Protein AF-A0AAN8WH13-F1 (afdb_monomer)

Foldseek 3Di:
DDDDDDDDDDDDDDDDDDDPDDPPPDDDDDDDDDDDDDPPPPPPPDPVNVVVVVVVVVVVVVVVVPPPPQDPVNVVVVVLVVVLVPDDVVVSVVVVVVVVVVVVVVVVVVVVVVVPVVDDPDDDDDDDDDDDDDDDDDDDDDD

Radius of gyration: 37.09 Å; Cα contacts (8 Å, |Δi|>4): 7; chains: 1; bounding box: 72×109×75 Å

Organism: Halocaridina rubra (NCBI:txid373956)

pLDDT: mean 71.45, std 20.23, range [40.62, 98.69]

Structure (mmCIF, N/CA/C/O backbone):
data_AF-A0AAN8WH13-F1
#
_entry.id   AF-A0AAN8WH13-F1
#
loop_
_atom_site.group_PDB
_atom_site.id
_atom_site.type_symbol
_atom_site.label_atom_id
_atom_site.label_alt_id
_atom_site.label_comp_id
_atom_site.label_asym_id
_atom_site.label_entity_id
_atom_site.label_seq_id
_atom_site.pdbx_PDB_ins_code
_atom_site.Cartn_x
_atom_site.Cartn_y
_atom_site.Cartn_z
_atom_site.occupancy
_atom_site.B_iso_or_equiv
_atom_site.auth_seq_id
_atom_site.auth_comp_id
_atom_site.auth_asym_id
_atom_site.auth_atom_id
_atom_site.pdbx_PDB_model_num
ATOM 1 N N . ASP A 1 1 ? -10.041 -27.563 -49.000 1.00 55.91 1 ASP A N 1
ATOM 2 C CA . ASP A 1 1 ? -9.534 -27.464 -50.373 1.00 55.91 1 ASP A CA 1
ATOM 3 C C . ASP A 1 1 ? -9.816 -26.046 -50.846 1.00 55.91 1 ASP A C 1
ATOM 5 O O . ASP A 1 1 ? -10.938 -25.604 -50.620 1.00 55.91 1 ASP A O 1
ATOM 9 N N . ALA A 1 2 ? -8.781 -25.369 -51.363 1.00 56.00 2 ALA A N 1
ATOM 10 C CA . ALA A 1 2 ? -8.604 -23.916 -51.600 1.00 56.00 2 ALA A CA 1
ATOM 11 C C . ALA A 1 2 ? -8.596 -23.042 -50.315 1.00 56.00 2 ALA A C 1
ATO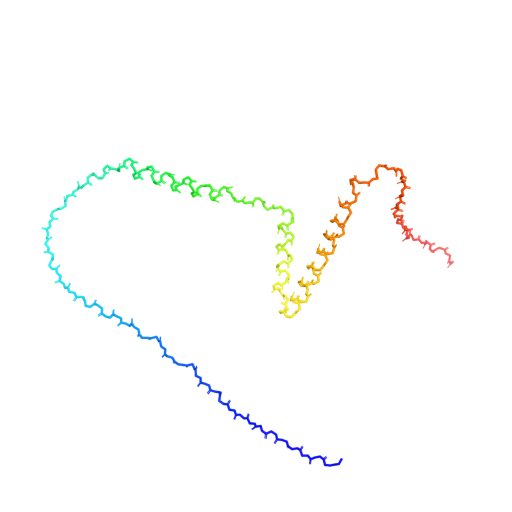M 13 O O . ALA A 1 2 ? -9.603 -22.983 -49.620 1.00 56.00 2 ALA A O 1
ATOM 14 N N . SER A 1 3 ? -7.520 -22.41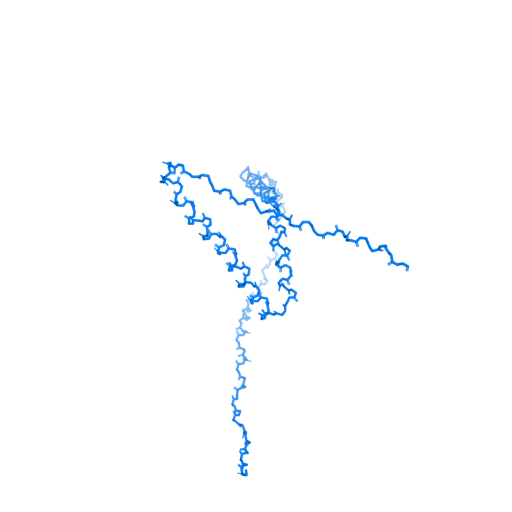4 -49.812 1.00 58.09 3 SER A N 1
ATOM 15 C CA . SER A 1 3 ? -6.267 -21.821 -50.342 1.00 58.09 3 SER A CA 1
ATOM 16 C C . SER A 1 3 ? -6.430 -20.513 -51.123 1.00 58.09 3 SER A C 1
ATOM 18 O O . SER A 1 3 ? -6.501 -20.591 -52.338 1.00 58.09 3 SER A O 1
ATOM 20 N N . GLU A 1 4 ? -6.381 -19.364 -50.426 1.00 68.94 4 GLU A N 1
ATOM 21 C CA . GLU A 1 4 ? -5.823 -18.053 -50.859 1.00 68.94 4 GLU A CA 1
ATOM 22 C C . GLU A 1 4 ? -5.374 -17.320 -49.560 1.00 68.94 4 GLU A C 1
ATOM 24 O O . GLU A 1 4 ? -6.171 -17.207 -48.630 1.00 68.94 4 GLU A O 1
ATOM 29 N N . ASP A 1 5 ? -4.089 -17.132 -49.232 1.00 55.94 5 ASP A N 1
ATOM 30 C CA . ASP A 1 5 ? -3.003 -16.286 -49.794 1.00 55.94 5 ASP A CA 1
ATOM 31 C C . ASP A 1 5 ? -3.112 -14.791 -49.378 1.00 55.94 5 ASP A C 1
ATOM 33 O O . ASP A 1 5 ? -4.040 -14.101 -49.775 1.00 55.94 5 ASP A O 1
ATOM 37 N N . ILE A 1 6 ? -2.463 -14.388 -48.268 1.00 52.66 6 ILE A N 1
ATOM 38 C CA . ILE A 1 6 ? -1.193 -13.616 -48.117 1.00 52.66 6 ILE A CA 1
ATOM 39 C C . ILE A 1 6 ? -1.302 -12.085 -48.377 1.00 52.66 6 ILE A C 1
ATOM 41 O O . ILE A 1 6 ? -1.292 -11.641 -49.513 1.00 52.66 6 ILE A O 1
ATOM 45 N N . THR A 1 7 ? -1.381 -11.339 -47.250 1.00 56.69 7 THR A N 1
ATOM 46 C CA . THR A 1 7 ? -0.672 -10.100 -46.780 1.00 56.69 7 THR A CA 1
ATOM 47 C C . THR A 1 7 ? -0.362 -8.909 -47.734 1.00 56.69 7 THR A C 1
ATOM 49 O O . THR A 1 7 ? -0.586 -8.976 -48.931 1.00 56.69 7 THR A O 1
ATOM 52 N N . PRO A 1 8 ? 0.271 -7.806 -47.264 1.00 52.72 8 PRO A N 1
ATOM 53 C CA . PRO A 1 8 ? -0.091 -6.845 -46.207 1.00 52.72 8 PRO A CA 1
ATOM 54 C C . PRO A 1 8 ? -0.099 -5.385 -46.744 1.00 52.72 8 PRO A C 1
ATOM 56 O O . PRO A 1 8 ? 0.671 -5.052 -47.639 1.00 52.72 8 PRO A O 1
ATOM 59 N N . SER A 1 9 ? -0.881 -4.462 -46.169 1.00 46.78 9 SER A N 1
ATOM 60 C CA . SER A 1 9 ? -0.690 -3.022 -46.443 1.00 46.78 9 SER A CA 1
ATOM 61 C C . SER A 1 9 ? 0.036 -2.341 -45.285 1.00 46.78 9 SER A C 1
ATOM 63 O O . SER A 1 9 ? -0.558 -2.027 -44.252 1.00 46.78 9 SER A O 1
ATOM 65 N N . GLU A 1 10 ? 1.333 -2.144 -45.487 1.00 52.59 10 GLU A N 1
ATOM 66 C CA . GLU A 1 10 ? 2.159 -1.150 -44.811 1.00 52.59 10 GLU A CA 1
ATOM 67 C C . GLU A 1 10 ? 1.704 0.256 -45.225 1.00 52.59 10 GLU A C 1
ATOM 69 O O . GLU A 1 10 ? 1.567 0.523 -46.416 1.00 52.59 10 GLU A O 1
ATOM 74 N N . THR A 1 11 ? 1.525 1.156 -44.259 1.00 61.31 11 THR A N 1
ATOM 75 C CA . THR A 1 11 ? 1.688 2.601 -44.470 1.00 61.31 11 THR A CA 1
ATOM 76 C C . THR A 1 11 ? 2.260 3.216 -43.193 1.00 61.31 11 THR A C 1
ATOM 78 O O . THR A 1 11 ? 1.581 3.258 -42.166 1.00 61.31 11 THR A O 1
ATOM 81 N N . ASP A 1 12 ? 3.525 3.628 -43.311 1.00 51.72 12 ASP A N 1
ATOM 82 C CA . ASP A 1 12 ? 4.107 4.890 -42.829 1.00 51.72 12 ASP A CA 1
ATOM 83 C C . ASP A 1 12 ? 4.103 5.110 -41.304 1.00 51.72 12 ASP A C 1
ATOM 85 O O . ASP A 1 12 ? 3.104 5.480 -40.699 1.00 51.72 12 ASP A O 1
ATOM 89 N N . ALA A 1 13 ? 5.161 4.805 -40.546 1.00 52.75 13 ALA A N 1
ATOM 90 C CA . ALA A 1 13 ? 6.542 5.293 -40.622 1.00 52.75 13 ALA A CA 1
ATOM 91 C C . ALA A 1 13 ? 6.667 6.833 -40.645 1.00 52.75 13 ALA A C 1
ATOM 93 O O . ALA A 1 13 ? 6.486 7.472 -41.672 1.00 52.75 13 ALA A O 1
ATOM 94 N N . ASN A 1 14 ? 7.133 7.351 -39.502 1.00 51.09 14 ASN A N 1
ATOM 95 C CA . ASN A 1 14 ? 7.947 8.559 -39.335 1.00 51.09 14 ASN A CA 1
ATOM 96 C C . ASN A 1 14 ? 7.260 9.924 -39.485 1.00 51.09 14 ASN A C 1
ATOM 98 O O . ASN A 1 14 ? 7.220 10.492 -40.568 1.00 51.09 14 ASN A O 1
ATOM 102 N N . ASP A 1 15 ? 6.908 10.524 -38.345 1.00 45.59 15 ASP A N 1
ATOM 103 C CA . ASP A 1 15 ? 7.071 11.972 -38.172 1.00 45.59 15 ASP A CA 1
ATOM 104 C C . ASP A 1 15 ? 7.455 12.285 -36.714 1.00 45.59 15 ASP A C 1
ATOM 106 O O . ASP A 1 15 ? 6.652 12.667 -35.863 1.00 45.59 15 ASP A O 1
ATOM 110 N N . LEU A 1 16 ? 8.713 11.982 -36.399 1.00 56.84 16 LEU A N 1
ATOM 111 C CA . LEU A 1 16 ? 9.441 12.565 -35.282 1.00 56.84 16 LEU A CA 1
ATOM 112 C C . LEU A 1 16 ? 10.564 13.369 -35.919 1.00 56.84 16 LEU A C 1
ATOM 114 O O . LEU A 1 16 ? 11.604 12.788 -36.203 1.00 56.84 16 LEU A O 1
ATOM 118 N N . ASP A 1 17 ? 10.375 14.668 -36.135 1.00 46.50 17 ASP A N 1
ATOM 119 C CA . ASP A 1 17 ? 11.516 15.564 -36.271 1.00 46.50 17 ASP A CA 1
ATOM 120 C C . ASP A 1 17 ? 11.197 17.022 -35.911 1.00 46.50 17 ASP A C 1
ATOM 122 O O . ASP A 1 17 ? 10.296 17.668 -36.433 1.00 46.50 17 ASP A O 1
ATOM 126 N N . ALA A 1 18 ? 12.048 17.520 -35.015 1.00 55.00 18 ALA A N 1
ATOM 127 C CA . ALA A 1 18 ? 12.610 18.863 -35.026 1.00 55.00 18 ALA A CA 1
ATOM 128 C C . ALA A 1 18 ? 11.676 20.076 -34.838 1.00 55.00 18 ALA A C 1
ATOM 130 O O . ALA A 1 18 ? 11.369 20.802 -35.776 1.00 55.00 18 ALA A O 1
ATOM 131 N N . GLU A 1 19 ? 11.471 20.470 -33.575 1.00 45.78 19 GLU A N 1
ATOM 132 C CA . GLU A 1 19 ? 11.380 21.904 -33.250 1.00 45.78 19 GLU A CA 1
ATOM 133 C C . GLU A 1 19 ? 12.088 22.253 -31.924 1.00 45.78 19 GLU A C 1
ATOM 135 O O . GLU A 1 19 ? 11.523 22.777 -30.968 1.00 45.78 19 GLU A O 1
ATOM 140 N N . PHE A 1 20 ? 13.392 21.956 -31.862 1.00 51.47 20 PHE A N 1
ATOM 141 C CA . PHE A 1 20 ? 14.313 22.514 -30.866 1.00 51.47 20 PHE A CA 1
ATOM 142 C C . PHE A 1 20 ? 15.276 23.487 -31.550 1.00 51.47 20 PHE A C 1
ATOM 144 O O . PHE A 1 20 ? 16.427 23.161 -31.821 1.00 51.47 20 PHE A O 1
ATOM 151 N N . HIS A 1 21 ? 14.815 24.709 -31.817 1.00 54.59 21 HIS A N 1
ATOM 152 C CA . HIS A 1 21 ? 15.697 25.828 -32.141 1.00 54.59 21 HIS A CA 1
ATOM 153 C C . HIS A 1 21 ? 15.138 27.143 -31.593 1.00 54.59 21 HIS A C 1
ATOM 155 O O . HIS A 1 21 ? 14.399 27.867 -32.250 1.00 54.59 21 HIS A O 1
ATOM 161 N N . SER A 1 22 ? 15.591 27.525 -30.399 1.00 44.16 22 SER A N 1
ATOM 162 C CA . SER A 1 22 ? 15.725 28.948 -30.083 1.00 44.16 22 SER A CA 1
ATOM 163 C C . SER A 1 22 ? 16.971 29.197 -29.241 1.00 44.16 22 SER A C 1
ATOM 165 O O . SER A 1 22 ? 16.931 29.534 -28.060 1.00 44.16 22 SER A O 1
ATOM 167 N N . LEU A 1 23 ? 18.121 29.033 -29.898 1.00 46.12 23 LEU A N 1
ATOM 168 C CA . LEU A 1 23 ? 19.378 29.641 -29.483 1.00 46.12 23 LEU A CA 1
ATOM 169 C C . LEU A 1 23 ? 19.242 31.162 -29.644 1.00 46.12 23 LEU A C 1
ATOM 171 O O . LEU A 1 23 ? 19.617 31.735 -30.667 1.00 46.12 23 LEU A O 1
ATOM 175 N N . ARG A 1 24 ? 18.700 31.839 -28.626 1.00 49.50 24 ARG A N 1
ATOM 176 C CA . ARG A 1 24 ? 18.852 33.292 -28.496 1.00 49.50 24 ARG A CA 1
ATOM 177 C C . ARG A 1 24 ? 20.285 33.600 -28.085 1.00 49.50 24 ARG A C 1
ATOM 179 O O . ARG A 1 24 ? 20.638 33.674 -26.913 1.00 49.50 24 ARG A O 1
ATOM 186 N N . THR A 1 25 ? 21.103 33.822 -29.103 1.00 54.41 25 THR A N 1
ATOM 187 C CA . THR A 1 25 ? 22.395 34.494 -29.024 1.00 54.41 25 THR A CA 1
ATOM 188 C C . THR A 1 25 ? 22.183 35.960 -28.630 1.00 54.41 25 THR A C 1
ATOM 190 O O . THR A 1 25 ? 21.969 36.823 -29.486 1.00 54.41 25 THR A O 1
ATOM 193 N N . SER A 1 26 ? 22.240 36.280 -27.337 1.00 47.31 26 SER A N 1
ATOM 194 C CA . SER A 1 26 ? 22.344 37.669 -26.876 1.00 47.31 26 SER A CA 1
ATOM 195 C C . SER A 1 26 ? 23.802 38.024 -26.588 1.00 47.31 26 SER A C 1
ATOM 197 O O . SER A 1 26 ? 24.352 37.733 -25.531 1.00 47.31 26 SER A O 1
ATOM 199 N N . LYS A 1 27 ? 24.395 38.636 -27.615 1.00 59.72 27 LYS A N 1
ATOM 200 C CA . LYS A 1 27 ? 25.555 39.535 -27.664 1.00 59.72 27 LYS A CA 1
ATOM 201 C C . LYS A 1 27 ? 26.214 39.875 -26.317 1.00 59.72 27 LYS A C 1
ATOM 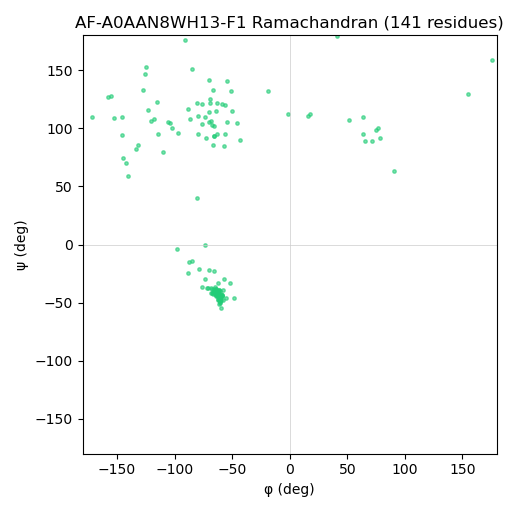203 O O . LYS A 1 27 ? 25.701 40.667 -25.531 1.00 59.72 27 LYS A O 1
ATOM 208 N N . LEU A 1 28 ? 27.437 39.374 -26.163 1.00 47.88 28 LEU A N 1
ATOM 209 C CA . LEU A 1 28 ? 28.464 39.923 -25.285 1.00 47.88 28 LEU A CA 1
ATOM 210 C C . LEU A 1 28 ? 28.845 41.331 -25.765 1.00 47.88 28 LEU A C 1
ATOM 212 O O . LEU A 1 28 ? 29.309 41.508 -26.890 1.00 47.88 28 LEU A O 1
ATOM 216 N N . SER A 1 29 ? 28.688 42.327 -24.895 1.00 67.06 29 SER A N 1
ATOM 217 C CA . SER A 1 29 ? 29.350 43.627 -25.024 1.00 67.06 29 SER A CA 1
ATOM 218 C C . SER A 1 29 ? 30.324 43.808 -23.852 1.00 67.06 29 SER A C 1
ATOM 220 O O . SER A 1 29 ? 29.868 43.773 -22.706 1.00 67.06 29 SER A O 1
ATOM 222 N N . PRO A 1 30 ? 31.629 44.037 -24.087 1.00 49.53 30 PRO A N 1
ATOM 223 C CA . PRO A 1 30 ? 32.580 44.344 -23.028 1.00 49.53 30 PRO A CA 1
ATOM 224 C C . PRO A 1 30 ? 32.459 45.821 -22.635 1.00 49.53 30 PRO A C 1
ATOM 226 O O . PRO A 1 30 ? 32.835 46.713 -23.398 1.00 49.53 30 PRO A O 1
ATOM 229 N N . LYS A 1 31 ? 31.950 46.103 -21.430 1.00 54.00 31 LYS A N 1
ATOM 230 C CA . LYS A 1 31 ? 32.036 47.437 -20.818 1.00 54.00 31 LYS A CA 1
ATOM 231 C C . LYS A 1 31 ? 33.073 47.434 -19.698 1.00 54.00 31 LYS A C 1
ATOM 233 O O . LYS A 1 31 ? 32.857 46.889 -18.626 1.00 54.00 31 LYS A O 1
ATOM 238 N N . LYS A 1 32 ? 34.204 48.051 -20.046 1.00 57.66 32 LYS A N 1
ATOM 239 C CA . LYS A 1 32 ? 35.176 48.791 -19.232 1.00 57.66 32 LYS A CA 1
ATOM 240 C C . LYS A 1 32 ? 35.092 48.584 -17.714 1.00 57.66 32 LYS A C 1
ATOM 242 O O . LYS A 1 32 ? 34.226 49.125 -17.037 1.00 57.66 32 LYS A O 1
ATOM 247 N N 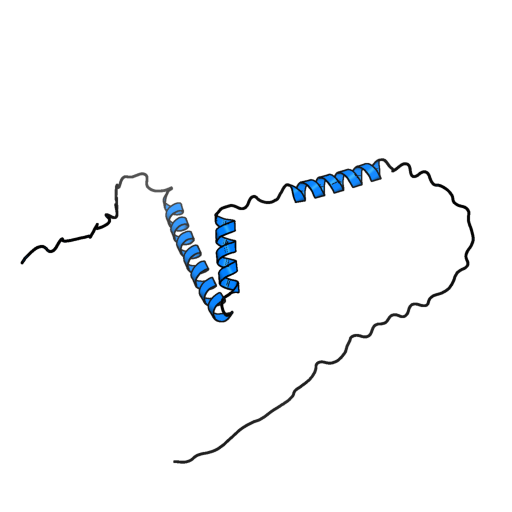. VAL A 1 33 ? 36.127 47.914 -17.215 1.00 53.25 33 VAL A N 1
ATOM 248 C CA . VAL A 1 33 ? 36.697 48.066 -15.875 1.00 53.25 33 VAL A CA 1
ATOM 249 C C . VAL A 1 33 ? 36.863 49.548 -15.517 1.00 53.25 33 VAL A C 1
ATOM 251 O O . VAL A 1 33 ? 37.783 50.215 -15.984 1.00 53.25 33 VAL A O 1
ATOM 254 N N . SER A 1 34 ? 35.980 50.066 -14.668 1.00 57.56 34 SER A N 1
ATOM 255 C CA . SER A 1 34 ? 36.287 51.211 -13.815 1.00 57.56 34 SER A CA 1
ATOM 256 C C . SER A 1 34 ? 36.509 50.678 -12.410 1.00 57.56 34 SER A C 1
ATOM 258 O O . SER A 1 34 ? 35.566 50.288 -11.720 1.00 57.56 34 SER A O 1
ATOM 260 N N . ALA A 1 35 ? 37.781 50.632 -12.026 1.00 54.81 35 ALA A N 1
ATOM 261 C CA . ALA A 1 35 ? 38.211 50.460 -10.656 1.00 54.81 35 ALA A CA 1
ATOM 262 C C . ALA A 1 35 ? 37.549 51.540 -9.790 1.00 54.81 35 ALA A C 1
ATOM 264 O O . ALA A 1 35 ? 37.928 52.708 -9.836 1.00 54.81 35 ALA A O 1
ATOM 265 N N . LEU A 1 36 ? 36.546 51.143 -9.013 1.00 52.31 36 LEU A N 1
ATOM 266 C CA . LEU A 1 36 ? 36.059 51.915 -7.884 1.00 52.31 36 LEU A CA 1
ATOM 267 C C . LEU A 1 36 ? 36.280 51.070 -6.639 1.00 52.31 36 LEU A C 1
ATOM 269 O O . LEU A 1 36 ? 35.678 50.019 -6.437 1.00 52.31 36 LEU A O 1
ATOM 273 N N . ALA A 1 37 ? 37.266 51.559 -5.899 1.00 57.56 37 ALA A N 1
ATOM 274 C CA . ALA A 1 37 ? 37.716 51.197 -4.577 1.00 57.56 37 ALA A CA 1
ATOM 275 C C . ALA A 1 37 ? 36.714 50.406 -3.727 1.00 57.56 37 ALA A C 1
ATOM 277 O O . ALA A 1 37 ? 35.560 50.784 -3.530 1.00 57.56 37 ALA A O 1
ATOM 278 N N . SER A 1 38 ? 37.259 49.342 -3.147 1.00 59.03 38 SER A N 1
ATOM 279 C CA . SER A 1 38 ? 36.733 48.510 -2.078 1.00 59.03 38 SER A CA 1
ATOM 280 C C . SER A 1 38 ? 36.097 49.323 -0.949 1.00 59.03 38 SER A C 1
ATOM 282 O O . SER A 1 38 ? 36.736 49.651 0.051 1.00 59.03 38 SER A O 1
ATOM 284 N N . GLN A 1 39 ? 34.802 49.593 -1.061 1.00 58.38 39 GLN A N 1
ATOM 285 C CA . GLN A 1 39 ? 34.002 49.993 0.083 1.00 58.38 39 GLN A CA 1
ATOM 286 C C . GLN A 1 39 ? 33.657 48.712 0.850 1.00 58.38 39 GLN A C 1
ATOM 288 O O . GLN A 1 39 ? 32.709 47.999 0.516 1.00 58.38 39 GLN A O 1
ATOM 293 N N . LYS A 1 40 ? 34.469 48.398 1.871 1.00 59.66 40 LYS A N 1
ATOM 294 C CA . LYS A 1 40 ? 34.108 47.473 2.955 1.00 59.66 40 LYS A CA 1
ATOM 295 C C . LYS A 1 40 ? 32.828 48.007 3.604 1.00 59.66 40 LYS A C 1
ATOM 297 O O . LYS A 1 40 ? 32.873 48.735 4.594 1.00 59.66 40 LYS A O 1
ATOM 302 N N . ARG A 1 41 ? 31.675 47.664 3.035 1.00 56.09 41 ARG A N 1
ATOM 303 C CA . ARG A 1 41 ? 30.399 47.769 3.730 1.00 56.09 41 ARG A CA 1
ATOM 304 C C . ARG A 1 41 ? 30.468 46.731 4.838 1.00 56.09 41 ARG A C 1
ATOM 306 O O . ARG A 1 41 ? 30.380 45.536 4.574 1.00 56.09 41 ARG A O 1
ATOM 313 N N . LYS A 1 42 ? 30.709 47.191 6.069 1.00 57.25 42 LYS A N 1
ATOM 314 C CA . LYS A 1 42 ? 30.315 46.446 7.263 1.00 57.25 42 LYS A CA 1
ATOM 315 C C . LYS A 1 42 ? 28.812 46.215 7.108 1.00 57.25 42 LYS A C 1
ATOM 317 O O . LYS A 1 42 ? 28.026 47.119 7.367 1.00 57.25 42 LYS A O 1
ATOM 322 N N . LEU A 1 43 ? 28.437 45.057 6.569 1.00 57.03 43 LEU A N 1
ATOM 323 C CA . LEU A 1 43 ? 27.076 44.559 6.651 1.00 57.03 43 LEU A CA 1
ATOM 324 C C . LEU A 1 43 ? 26.851 44.281 8.133 1.00 57.03 43 LEU A C 1
ATOM 326 O O . LEU A 1 43 ? 27.231 43.226 8.628 1.00 57.03 43 LEU A O 1
ATOM 330 N N . ASN A 1 44 ? 26.306 45.262 8.851 1.00 64.06 44 ASN A N 1
ATOM 331 C CA . ASN A 1 44 ? 25.469 44.910 9.982 1.00 64.06 44 ASN A CA 1
ATOM 332 C C . ASN A 1 44 ? 24.279 44.189 9.353 1.00 64.06 44 ASN A C 1
ATOM 334 O O . ASN A 1 44 ? 23.608 44.803 8.517 1.00 64.06 44 ASN A O 1
ATOM 338 N N . PRO A 1 45 ? 24.086 42.891 9.623 1.00 63.06 45 PRO A N 1
ATOM 339 C CA . PRO A 1 45 ? 22.889 42.222 9.164 1.00 63.06 45 PRO A CA 1
ATOM 340 C C . PRO A 1 45 ? 21.702 43.008 9.720 1.00 63.06 45 PRO A C 1
ATOM 342 O O . PRO A 1 45 ? 21.609 43.228 10.925 1.00 63.06 45 PRO A O 1
ATOM 345 N N . ASP A 1 46 ? 20.873 43.515 8.809 1.00 78.44 46 ASP A N 1
ATOM 346 C CA . ASP A 1 46 ? 19.587 44.111 9.147 1.00 78.44 46 ASP A CA 1
ATOM 347 C C . ASP A 1 46 ? 18.846 43.101 10.032 1.00 78.44 46 ASP A C 1
ATOM 349 O O . ASP A 1 46 ? 18.835 41.905 9.729 1.00 78.44 46 ASP A O 1
ATOM 353 N N . GLU A 1 47 ? 18.289 43.556 11.150 1.00 76.44 47 GLU A N 1
ATOM 354 C CA . GLU A 1 47 ? 17.556 42.716 12.103 1.00 76.44 47 GLU A CA 1
ATOM 355 C C . GLU A 1 47 ? 16.470 41.900 11.381 1.00 76.44 47 GLU A C 1
ATOM 357 O O . GLU A 1 47 ? 16.268 40.718 11.661 1.00 76.44 47 GLU A O 1
ATOM 362 N N . THR A 1 48 ? 15.890 42.486 10.329 1.00 78.50 48 THR A N 1
ATOM 363 C CA . THR A 1 48 ? 14.953 41.840 9.403 1.00 78.50 48 THR A CA 1
ATOM 364 C C . THR A 1 48 ? 15.563 40.626 8.691 1.00 78.50 48 THR A C 1
ATOM 366 O O . THR A 1 48 ? 14.924 39.584 8.574 1.00 78.50 48 THR A O 1
ATOM 369 N N . TYR A 1 49 ? 16.816 40.718 8.236 1.00 85.75 49 TYR A N 1
ATOM 370 C CA . TYR A 1 49 ? 17.517 39.608 7.583 1.00 85.75 49 TYR A CA 1
ATOM 371 C C . TYR A 1 49 ? 17.798 38.465 8.564 1.00 85.75 49 TYR A C 1
ATOM 373 O O . TYR A 1 49 ? 17.602 37.303 8.213 1.00 85.75 49 TYR A O 1
ATOM 381 N N . ILE A 1 50 ? 18.211 38.780 9.796 1.00 84.12 50 ILE A N 1
ATOM 382 C CA . ILE A 1 50 ? 18.447 37.762 10.832 1.00 84.12 50 ILE A CA 1
ATOM 383 C C . ILE A 1 50 ? 17.139 37.043 11.180 1.00 84.12 50 ILE A C 1
ATOM 385 O O . ILE A 1 50 ? 17.117 35.815 11.243 1.00 84.12 50 ILE A O 1
ATOM 389 N N . ASN A 1 51 ? 16.045 37.789 11.344 1.00 85.69 51 ASN A N 1
ATOM 390 C C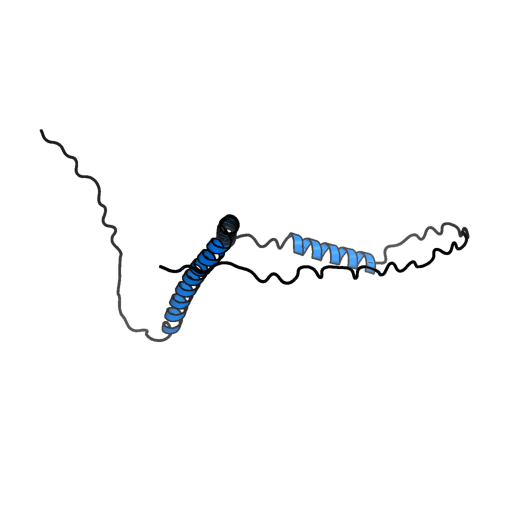A . ASN A 1 51 ? 14.735 37.222 11.660 1.00 85.69 51 ASN A CA 1
ATOM 391 C C . ASN A 1 51 ? 14.217 36.316 10.535 1.00 85.69 51 ASN A C 1
ATOM 393 O O . ASN A 1 51 ? 13.792 35.200 10.816 1.00 85.69 51 ASN A O 1
ATOM 397 N N . ASN A 1 52 ? 14.362 36.725 9.272 1.00 88.19 52 ASN A N 1
ATOM 398 C CA . ASN A 1 52 ? 13.965 35.908 8.119 1.00 88.19 52 ASN A CA 1
ATOM 399 C C . ASN A 1 52 ? 14.784 34.612 8.004 1.00 88.19 52 ASN A C 1
ATOM 401 O O . ASN A 1 52 ? 14.253 33.561 7.639 1.00 88.19 52 ASN A O 1
ATOM 405 N N . VAL A 1 53 ? 16.087 34.671 8.304 1.00 90.38 53 VAL A N 1
ATOM 406 C CA . VAL A 1 53 ? 16.950 33.480 8.318 1.00 90.38 53 VAL A CA 1
ATOM 407 C C . VAL A 1 53 ? 16.542 32.539 9.448 1.00 90.38 53 VAL A C 1
ATOM 409 O O . VAL A 1 53 ? 16.450 31.335 9.220 1.00 90.38 53 VAL A O 1
ATOM 412 N N . ASN A 1 54 ? 16.251 33.069 10.636 1.00 88.94 54 ASN A N 1
ATOM 413 C CA . ASN A 1 54 ? 15.799 32.266 11.769 1.00 88.94 54 ASN A CA 1
ATOM 414 C C . ASN A 1 54 ? 14.434 31.624 11.505 1.00 88.94 54 ASN A C 1
ATOM 416 O O . ASN A 1 54 ? 14.281 30.438 11.768 1.00 88.94 54 ASN A O 1
ATOM 420 N N . GLU A 1 55 ? 13.488 32.363 10.923 1.00 89.94 55 GLU A N 1
ATOM 421 C CA . GLU A 1 55 ? 12.176 31.840 10.526 1.00 89.94 55 GLU A CA 1
ATOM 422 C C . GLU A 1 55 ? 12.307 30.732 9.470 1.00 89.94 55 GLU A C 1
ATOM 424 O O . GLU A 1 55 ? 11.679 29.676 9.552 1.00 89.94 55 GLU A O 1
ATOM 429 N N . SER A 1 56 ? 13.191 30.927 8.490 1.00 86.81 56 SER A N 1
ATOM 430 C CA . SER A 1 56 ? 13.486 29.898 7.489 1.00 86.81 56 SER A CA 1
ATOM 431 C C . SER A 1 56 ? 14.117 28.655 8.125 1.00 86.81 56 SER A C 1
ATOM 433 O O . SER A 1 56 ? 13.796 27.533 7.735 1.00 86.81 56 SER A O 1
ATOM 435 N N . LEU A 1 57 ? 14.996 28.835 9.116 1.00 88.00 57 LEU A N 1
ATOM 436 C CA . LEU A 1 57 ? 15.641 27.740 9.836 1.00 88.00 57 LEU A CA 1
ATOM 437 C C . LEU A 1 57 ? 14.643 26.967 10.708 1.00 88.00 57 LEU A C 1
ATOM 439 O O . LEU A 1 57 ? 14.675 25.738 10.699 1.00 88.00 57 LEU A O 1
ATOM 443 N N . THR A 1 58 ? 13.734 27.657 11.403 1.00 87.06 58 THR A N 1
ATOM 444 C CA . THR A 1 58 ? 12.674 27.014 12.196 1.00 87.06 58 THR A CA 1
ATOM 445 C C . THR A 1 58 ? 11.721 26.231 11.302 1.00 87.06 58 THR A C 1
ATOM 447 O O . THR A 1 58 ? 11.451 25.070 11.586 1.00 87.06 58 THR A O 1
ATOM 450 N N . ASN A 1 59 ? 11.317 26.792 10.158 1.00 85.31 59 ASN A N 1
ATOM 451 C CA . ASN A 1 59 ? 10.462 26.091 9.196 1.00 85.31 59 ASN A CA 1
ATOM 452 C C . ASN A 1 59 ? 11.137 24.825 8.640 1.00 85.31 59 ASN A C 1
ATOM 454 O O . ASN A 1 59 ? 10.494 23.790 8.474 1.00 85.31 59 ASN A O 1
ATOM 458 N N . LEU A 1 60 ? 12.448 24.873 8.378 1.00 83.94 60 LEU A N 1
ATOM 459 C CA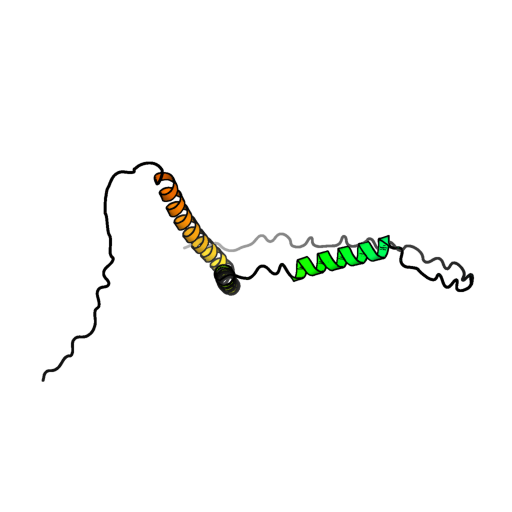 . LEU A 1 60 ? 13.214 23.694 7.959 1.00 83.94 60 LEU A CA 1
ATOM 460 C C . LEU A 1 60 ? 13.339 22.653 9.076 1.00 83.94 60 LEU A C 1
ATOM 462 O O . LEU A 1 60 ? 13.274 21.450 8.808 1.00 83.94 60 LEU A O 1
ATOM 466 N N . GLN A 1 61 ? 13.505 23.101 10.319 1.00 83.62 61 GLN A N 1
ATOM 467 C CA . GLN A 1 61 ? 13.575 22.222 11.478 1.00 83.62 61 GLN A CA 1
ATOM 468 C C . GLN A 1 61 ? 12.236 21.514 11.712 1.00 83.62 61 GLN A C 1
ATOM 470 O O . GLN A 1 61 ? 12.237 20.306 11.933 1.00 83.62 61 GLN A O 1
ATOM 475 N N . ASP A 1 62 ? 11.114 22.214 11.544 1.00 79.00 62 ASP A N 1
ATOM 476 C CA . ASP A 1 62 ? 9.767 21.643 11.637 1.00 79.00 62 ASP A CA 1
ATOM 477 C C . ASP A 1 62 ? 9.491 20.611 10.535 1.00 79.00 62 ASP A C 1
ATOM 479 O O . ASP A 1 62 ? 8.868 19.579 10.786 1.00 79.00 62 ASP A O 1
ATOM 483 N N . ILE A 1 63 ? 9.999 20.818 9.317 1.00 77.12 63 ILE A N 1
ATOM 484 C CA . ILE A 1 63 ? 9.905 19.810 8.245 1.00 77.12 63 ILE A CA 1
ATOM 485 C C . ILE A 1 63 ? 10.724 18.562 8.602 1.00 77.12 63 ILE A C 1
ATOM 487 O O . ILE A 1 63 ? 10.299 17.438 8.334 1.00 77.12 63 ILE A O 1
ATOM 491 N N . SER A 1 64 ? 11.893 18.743 9.221 1.00 72.12 64 SER A N 1
ATOM 492 C CA . SER A 1 64 ? 12.758 17.631 9.619 1.00 72.12 64 SER A CA 1
ATOM 493 C C . SER A 1 64 ? 12.231 16.856 10.830 1.00 72.12 64 SER A C 1
ATOM 495 O O . SER A 1 64 ? 12.539 15.670 10.951 1.00 72.12 64 SER A O 1
ATOM 497 N N . THR A 1 65 ? 11.495 17.497 11.739 1.00 70.75 65 THR A N 1
ATOM 498 C CA . THR A 1 65 ? 10.954 16.859 12.952 1.00 70.75 65 THR A CA 1
ATOM 499 C C . THR A 1 65 ? 9.585 16.227 12.720 1.00 70.75 65 THR A C 1
ATOM 501 O O . THR A 1 65 ? 9.262 15.241 13.378 1.00 70.75 65 THR A O 1
ATOM 504 N N . ASN A 1 66 ? 8.819 16.699 11.730 1.00 63.16 66 ASN A N 1
ATOM 505 C CA . ASN A 1 66 ? 7.570 16.075 11.282 1.00 63.16 66 ASN A CA 1
ATOM 506 C C . ASN A 1 66 ? 7.804 14.878 10.343 1.00 63.16 66 ASN A C 1
ATOM 508 O O . ASN A 1 66 ? 7.064 14.670 9.376 1.00 63.16 66 ASN A O 1
ATOM 512 N N . GLN A 1 67 ? 8.814 14.050 10.620 1.00 70.50 67 GLN A N 1
ATOM 513 C CA . GLN A 1 67 ? 8.835 12.709 10.047 1.00 70.50 67 GLN A CA 1
ATOM 514 C C . GLN A 1 67 ? 7.660 11.955 10.660 1.00 70.50 67 GLN A C 1
ATOM 516 O O . GLN A 1 67 ? 7.706 11.561 11.824 1.00 70.50 67 GLN A O 1
ATOM 521 N N . LYS A 1 68 ? 6.574 11.826 9.888 1.00 76.25 68 LYS A N 1
ATOM 522 C CA . LYS A 1 68 ? 5.411 11.030 10.273 1.00 76.25 68 LYS A CA 1
ATOM 523 C C . LYS A 1 68 ? 5.935 9.663 10.708 1.00 76.25 68 LYS A C 1
ATOM 525 O O . LYS A 1 68 ? 6.546 8.962 9.904 1.00 76.25 68 LYS A O 1
ATOM 530 N N . GLN A 1 69 ? 5.764 9.346 11.990 1.00 84.56 69 GLN A N 1
ATOM 531 C CA . GLN A 1 69 ? 6.175 8.059 12.525 1.00 84.56 69 GLN A CA 1
ATOM 532 C C . GLN A 1 69 ? 5.426 6.985 11.741 1.00 84.56 69 GLN A C 1
ATOM 534 O O . GLN A 1 69 ? 4.199 7.015 11.681 1.00 84.56 69 GLN A O 1
ATOM 539 N N . GLU A 1 70 ? 6.181 6.103 11.093 1.00 91.19 70 GLU A N 1
ATOM 540 C CA . GLU A 1 70 ? 5.608 5.009 10.319 1.00 91.19 70 GLU A CA 1
ATOM 541 C C . GLU A 1 70 ? 4.978 4.012 11.280 1.00 91.19 70 GLU A C 1
ATOM 543 O O . GLU A 1 70 ? 5.638 3.543 12.215 1.00 91.19 70 GLU A O 1
ATOM 548 N N . ASP A 1 71 ? 3.704 3.716 11.056 1.00 92.81 71 ASP A N 1
ATOM 549 C CA . ASP A 1 71 ? 2.991 2.682 11.793 1.00 92.81 71 ASP A CA 1
ATOM 550 C C . ASP A 1 71 ? 3.086 1.320 11.079 1.00 92.81 71 ASP A C 1
ATOM 552 O O . ASP A 1 71 ? 3.663 1.166 9.993 1.00 92.81 71 ASP A O 1
ATOM 556 N N . GLU A 1 72 ? 2.540 0.280 11.701 1.00 94.75 72 GLU A N 1
ATOM 557 C CA . GLU A 1 72 ? 2.499 -1.065 11.131 1.00 94.75 72 GLU A CA 1
ATOM 558 C C . GLU A 1 72 ? 1.791 -1.127 9.767 1.00 94.75 72 GLU A C 1
ATOM 560 O O . GLU A 1 72 ? 2.146 -1.958 8.919 1.00 94.75 72 GLU A O 1
ATOM 565 N N . HIS A 1 73 ? 0.824 -0.241 9.521 1.00 94.94 73 HIS A N 1
ATOM 566 C CA . HIS A 1 73 ? 0.089 -0.179 8.265 1.00 94.94 73 HIS A CA 1
ATOM 567 C C . HIS A 1 73 ? 0.934 0.460 7.163 1.00 94.94 73 HIS A C 1
ATOM 569 O O . HIS A 1 73 ? 0.898 -0.017 6.024 1.00 94.94 73 HIS A O 1
ATOM 575 N N . ASP A 1 74 ? 1.745 1.466 7.493 1.00 96.12 74 ASP A N 1
ATOM 576 C CA . ASP A 1 74 ? 2.724 2.056 6.581 1.00 96.12 74 ASP A CA 1
ATOM 577 C C . ASP A 1 74 ? 3.749 0.996 6.132 1.00 96.12 74 ASP A C 1
ATOM 579 O O . ASP A 1 74 ? 4.003 0.839 4.930 1.00 96.12 74 ASP A O 1
ATOM 583 N N . TYR A 1 75 ? 4.289 0.198 7.063 1.00 96.69 75 TYR A N 1
ATOM 584 C CA . TYR A 1 75 ? 5.214 -0.895 6.728 1.00 96.69 75 TYR A CA 1
ATOM 585 C C . TYR A 1 75 ? 4.560 -1.976 5.866 1.00 96.69 75 TYR A C 1
ATOM 587 O O . TYR A 1 75 ? 5.145 -2.411 4.866 1.00 96.69 75 TYR A O 1
ATOM 595 N N . PHE A 1 76 ? 3.339 -2.390 6.209 1.00 97.12 76 PHE A N 1
ATOM 596 C CA . PHE A 1 76 ? 2.582 -3.353 5.413 1.00 97.12 76 PHE A CA 1
ATOM 597 C C . PHE A 1 76 ? 2.320 -2.825 3.996 1.00 97.12 76 PHE A C 1
ATOM 599 O O . PHE A 1 76 ? 2.611 -3.511 3.012 1.00 97.12 76 PHE A O 1
ATOM 606 N N . GLY A 1 77 ? 1.847 -1.583 3.872 1.00 97.25 77 GLY A N 1
ATOM 607 C CA . GLY A 1 77 ? 1.576 -0.941 2.587 1.00 97.25 77 GLY A CA 1
ATOM 608 C C . GLY A 1 77 ? 2.826 -0.857 1.711 1.00 97.25 77 GLY A C 1
ATOM 609 O O . GLY A 1 77 ? 2.784 -1.211 0.528 1.00 97.25 77 GLY A O 1
ATOM 610 N N . LYS A 1 78 ? 3.969 -0.481 2.295 1.00 97.88 78 LYS A N 1
ATOM 611 C CA . LYS A 1 78 ? 5.267 -0.488 1.602 1.00 97.88 78 LYS A CA 1
ATOM 612 C C . LYS A 1 78 ? 5.687 -1.882 1.156 1.00 97.88 78 LYS A C 1
ATOM 614 O O . LYS A 1 78 ? 6.188 -2.027 0.039 1.00 97.88 78 LYS A O 1
ATOM 619 N N . HIS A 1 79 ? 5.481 -2.899 1.993 1.00 98.06 79 HIS A N 1
ATOM 620 C CA . HIS A 1 79 ? 5.791 -4.280 1.638 1.00 98.06 79 HIS A CA 1
ATOM 621 C C . HIS A 1 79 ? 4.962 -4.735 0.432 1.00 98.06 79 HIS A C 1
ATOM 623 O O . HIS A 1 79 ? 5.531 -5.176 -0.566 1.00 98.06 79 HIS A O 1
ATOM 629 N N . ILE A 1 80 ? 3.640 -4.543 0.468 1.00 98.19 80 ILE A N 1
ATOM 630 C CA . ILE A 1 80 ? 2.746 -4.871 -0.653 1.00 98.19 80 ILE A CA 1
ATOM 631 C C . ILE A 1 80 ? 3.143 -4.108 -1.922 1.00 98.19 80 ILE A C 1
ATOM 633 O O . ILE A 1 80 ? 3.235 -4.702 -2.997 1.00 98.19 80 ILE A O 1
ATOM 637 N N . ALA A 1 81 ? 3.445 -2.812 -1.809 1.00 98.06 81 ALA A N 1
ATOM 638 C CA . ALA A 1 81 ? 3.898 -2.008 -2.941 1.00 98.06 81 ALA A CA 1
ATOM 639 C C . ALA A 1 81 ? 5.212 -2.532 -3.541 1.00 98.06 81 ALA A C 1
ATOM 641 O O . ALA A 1 81 ? 5.358 -2.557 -4.763 1.00 98.06 81 ALA A O 1
ATOM 642 N N . SER A 1 82 ? 6.153 -2.976 -2.702 1.00 98.12 82 SER A N 1
ATOM 643 C CA . SER A 1 82 ? 7.397 -3.609 -3.151 1.00 98.12 82 SER A CA 1
ATOM 644 C C . SER A 1 82 ? 7.111 -4.872 -3.965 1.00 98.12 82 SER A C 1
ATOM 646 O O . SER A 1 82 ? 7.601 -4.999 -5.084 1.00 98.12 82 SER A O 1
ATOM 648 N N . GLN A 1 83 ? 6.234 -5.751 -3.466 1.00 98.12 83 GLN A N 1
ATOM 649 C CA . GLN A 1 83 ? 5.860 -6.979 -4.176 1.00 98.12 83 GLN A CA 1
ATOM 650 C C . GLN A 1 83 ? 5.194 -6.687 -5.525 1.00 98.12 83 GLN A C 1
ATOM 652 O O . GLN A 1 83 ? 5.533 -7.303 -6.533 1.00 98.12 83 GLN A O 1
ATOM 657 N N . LEU A 1 84 ? 4.287 -5.706 -5.581 1.00 98.31 84 LEU A N 1
ATOM 658 C CA . LEU A 1 84 ? 3.604 -5.328 -6.822 1.00 98.31 84 LEU A CA 1
ATOM 659 C C . LEU A 1 84 ? 4.566 -4.820 -7.903 1.00 98.31 84 LEU A C 1
ATOM 661 O O . LEU A 1 84 ? 4.329 -5.074 -9.081 1.00 98.31 84 LEU A O 1
ATOM 665 N N . ARG A 1 85 ? 5.658 -4.144 -7.522 1.00 98.19 85 ARG A N 1
ATOM 666 C CA . ARG A 1 85 ? 6.683 -3.662 -8.467 1.00 98.19 85 ARG A CA 1
ATOM 667 C C . ARG A 1 85 ? 7.514 -4.787 -9.085 1.00 98.19 85 ARG A C 1
ATOM 669 O O . ARG A 1 85 ? 8.098 -4.576 -10.141 1.00 98.19 85 ARG A O 1
ATOM 676 N N . LEU A 1 86 ? 7.579 -5.952 -8.440 1.00 98.12 86 LEU A N 1
ATOM 677 C CA . LEU A 1 86 ? 8.318 -7.117 -8.938 1.00 98.12 86 LEU A CA 1
ATOM 678 C C . LEU A 1 86 ? 7.503 -7.961 -9.929 1.00 98.12 86 LEU A C 1
ATOM 680 O O . LEU A 1 86 ? 8.061 -8.814 -10.616 1.00 98.12 86 LEU A O 1
ATOM 684 N N . LEU A 1 87 ? 6.187 -7.751 -10.006 1.00 97.94 87 LEU A N 1
ATOM 685 C CA . LEU A 1 87 ? 5.310 -8.500 -10.900 1.00 97.94 87 LEU A CA 1
ATOM 686 C C . LEU A 1 87 ? 5.278 -7.886 -12.309 1.00 97.94 87 LEU A C 1
ATOM 688 O O . LEU A 1 87 ? 5.372 -6.667 -12.455 1.00 97.94 87 LEU A O 1
ATOM 692 N N . PRO A 1 88 ? 5.037 -8.696 -13.361 1.00 98.50 88 PRO A N 1
ATOM 693 C CA . PRO A 1 88 ? 4.687 -8.167 -14.675 1.00 98.50 88 PRO A CA 1
ATOM 694 C C . PRO A 1 88 ? 3.479 -7.231 -14.581 1.00 98.50 88 PRO A C 1
ATOM 696 O O . PRO A 1 88 ? 2.515 -7.537 -13.875 1.00 98.50 88 PRO A O 1
ATOM 699 N N . THR A 1 89 ? 3.494 -6.130 -15.334 1.00 98.12 89 THR A N 1
ATOM 700 C CA . THR A 1 89 ? 2.500 -5.045 -15.237 1.00 98.12 89 THR A CA 1
ATOM 701 C C . THR A 1 89 ? 1.058 -5.546 -15.247 1.00 98.12 89 THR A C 1
ATOM 703 O O . THR A 1 89 ? 0.264 -5.160 -14.393 1.00 98.12 89 THR A O 1
ATOM 706 N N . ARG A 1 90 ? 0.721 -6.468 -16.159 1.00 98.50 90 ARG A N 1
ATOM 707 C CA . ARG A 1 90 ? -0.625 -7.055 -16.239 1.00 98.50 90 ARG A CA 1
ATOM 708 C C . ARG A 1 90 ? -1.032 -7.752 -14.937 1.00 98.50 90 ARG A C 1
ATOM 710 O O . ARG A 1 90 ? -2.152 -7.576 -14.471 1.00 98.50 90 ARG A O 1
ATOM 717 N N . ASN A 1 91 ? -0.126 -8.523 -14.343 1.00 98.38 91 ASN A N 1
ATOM 718 C CA . ASN A 1 91 ? -0.390 -9.254 -13.107 1.00 98.38 91 ASN A CA 1
ATOM 719 C C . ASN A 1 91 ? -0.486 -8.301 -11.910 1.00 98.38 91 ASN A C 1
ATOM 721 O O . ASN A 1 91 ? -1.336 -8.508 -11.048 1.00 98.38 91 ASN A O 1
ATOM 725 N N . ALA A 1 92 ? 0.340 -7.250 -11.877 1.00 98.44 92 ALA A N 1
ATOM 726 C CA . ALA A 1 92 ? 0.278 -6.218 -10.846 1.00 98.44 92 ALA A CA 1
ATOM 727 C C . ALA A 1 92 ? -1.080 -5.499 -10.850 1.00 98.44 92 ALA A C 1
ATOM 729 O O . ALA A 1 92 ? -1.681 -5.354 -9.791 1.00 98.44 92 ALA A O 1
ATOM 730 N N . ILE A 1 93 ? -1.599 -5.131 -12.029 1.00 98.69 93 ILE A N 1
ATOM 731 C CA . ILE A 1 93 ? -2.918 -4.490 -12.175 1.00 98.69 93 ILE A CA 1
ATOM 732 C C . ILE A 1 93 ? -4.034 -5.406 -11.654 1.00 98.69 93 ILE A C 1
ATOM 734 O O . ILE A 1 93 ? -4.839 -4.989 -10.825 1.00 98.69 93 ILE A O 1
ATOM 738 N N . ILE A 1 94 ? -4.049 -6.674 -12.080 1.00 98.62 94 ILE A N 1
ATOM 739 C CA . ILE A 1 94 ? -5.053 -7.652 -11.625 1.00 98.62 94 ILE A CA 1
ATOM 740 C C . ILE A 1 94 ? -4.978 -7.846 -10.102 1.00 98.62 94 ILE A C 1
ATOM 742 O O . ILE A 1 94 ? -5.999 -7.980 -9.430 1.00 98.62 94 ILE A O 1
ATOM 746 N N . LEU A 1 95 ? -3.773 -7.890 -9.526 1.00 98.50 95 LEU A N 1
ATOM 747 C CA . LEU A 1 95 ? -3.615 -8.064 -8.083 1.00 98.50 95 LEU A CA 1
ATOM 748 C C . LEU A 1 95 ? -4.021 -6.806 -7.299 1.00 98.50 95 LEU A C 1
ATOM 750 O O . LEU A 1 95 ? -4.635 -6.931 -6.240 1.00 98.50 95 LEU A O 1
ATOM 754 N N . GLN A 1 96 ? -3.729 -5.611 -7.820 1.00 98.25 96 GLN A N 1
ATOM 755 C CA . GLN A 1 96 ? -4.180 -4.341 -7.242 1.00 98.25 96 GLN A CA 1
ATOM 756 C C . GLN A 1 96 ? -5.704 -4.287 -7.143 1.00 98.25 96 GLN A C 1
ATOM 758 O O . GLN A 1 96 ? -6.222 -3.995 -6.065 1.00 98.25 96 GLN A O 1
ATOM 763 N N . GLU A 1 97 ? -6.412 -4.634 -8.220 1.00 98.62 97 GLU A N 1
ATOM 764 C CA . GLU A 1 97 ? -7.878 -4.704 -8.239 1.00 98.62 97 GLU A CA 1
ATOM 765 C C . GLU A 1 97 ? -8.407 -5.634 -7.137 1.00 98.62 97 GLU A C 1
ATOM 767 O O . GLU A 1 97 ? -9.312 -5.267 -6.384 1.00 98.62 97 GLU A O 1
ATOM 772 N N . LYS A 1 98 ? -7.810 -6.823 -6.985 1.00 98.56 98 LYS A N 1
ATOM 773 C CA . LYS A 1 98 ? -8.213 -7.796 -5.958 1.00 98.56 98 LYS A CA 1
ATOM 774 C C . LYS A 1 98 ? -8.019 -7.263 -4.542 1.00 98.56 98 LYS A C 1
ATOM 776 O O . LYS A 1 98 ? -8.933 -7.369 -3.727 1.00 98.56 98 LYS A O 1
ATOM 781 N N . ILE A 1 99 ? -6.854 -6.684 -4.249 1.00 98.12 99 ILE A N 1
ATOM 782 C CA . ILE A 1 99 ? -6.559 -6.103 -2.930 1.00 98.12 99 ILE A CA 1
ATOM 783 C C . ILE A 1 99 ? -7.548 -4.971 -2.624 1.00 98.12 99 ILE A C 1
ATOM 785 O O . ILE A 1 99 ? -8.143 -4.946 -1.548 1.00 98.12 99 ILE A O 1
ATOM 789 N N . GLN A 1 100 ? -7.771 -4.068 -3.581 1.00 98.19 100 GLN A N 1
ATOM 790 C CA . GLN A 1 100 ? -8.711 -2.956 -3.422 1.00 98.19 100 GLN A CA 1
ATOM 791 C C . GLN A 1 100 ? -10.147 -3.439 -3.220 1.00 98.19 100 GLN A C 1
ATOM 793 O O . GLN A 1 100 ? -10.855 -2.895 -2.373 1.00 98.19 100 GLN A O 1
ATOM 798 N N . SER A 1 101 ? -10.563 -4.477 -3.946 1.00 98.50 101 SER A N 1
ATOM 799 C CA . SER A 1 101 ? -11.896 -5.065 -3.807 1.00 98.50 101 SER A CA 1
ATOM 800 C C . SER A 1 101 ? -12.105 -5.642 -2.408 1.00 98.50 101 SER A C 1
ATOM 802 O O . SER A 1 101 ? -13.129 -5.372 -1.789 1.00 98.50 101 SER A O 1
ATOM 804 N N . LEU A 1 102 ? -11.119 -6.369 -1.869 1.00 98.50 102 LEU A N 1
ATOM 805 C CA . LEU A 1 102 ? -11.184 -6.916 -0.509 1.00 98.50 102 LEU A CA 1
ATOM 806 C C . LEU A 1 102 ? -11.321 -5.813 0.548 1.00 98.50 102 LEU A C 1
ATOM 808 O O . LEU A 1 102 ? -12.233 -5.865 1.368 1.00 98.50 102 LEU A O 1
ATOM 812 N N . VAL A 1 103 ? -10.462 -4.790 0.494 1.00 97.56 103 VAL A N 1
ATOM 813 C CA . VAL A 1 103 ? -10.501 -3.670 1.452 1.00 97.56 103 VAL A CA 1
ATOM 814 C C . VAL A 1 103 ? -11.817 -2.898 1.347 1.00 97.56 103 VAL A C 1
ATOM 816 O O . VAL A 1 103 ? -12.411 -2.532 2.360 1.00 97.56 103 VAL A O 1
ATOM 819 N N . THR A 1 104 ? -12.288 -2.656 0.123 1.00 98.12 104 THR A N 1
ATOM 820 C CA . THR A 1 104 ? -13.558 -1.962 -0.122 1.00 98.12 104 THR A CA 1
ATOM 821 C C . THR A 1 104 ? -14.733 -2.743 0.451 1.00 98.12 104 THR A C 1
ATOM 823 O O . THR A 1 104 ? -15.553 -2.160 1.155 1.00 98.12 104 THR A O 1
ATOM 826 N N . ASN A 1 105 ? -14.796 -4.050 0.196 1.00 97.94 105 ASN A N 1
ATOM 827 C CA . ASN A 1 105 ? -15.873 -4.905 0.688 1.00 97.94 105 ASN A CA 1
ATOM 828 C C . ASN A 1 105 ? -15.917 -4.931 2.217 1.00 97.94 105 ASN A C 1
ATOM 830 O O . ASN A 1 105 ? -16.978 -4.693 2.788 1.00 97.94 105 ASN A O 1
ATOM 834 N N . GLU A 1 106 ? -14.772 -5.126 2.874 1.00 97.50 106 GLU A N 1
ATOM 835 C CA . GLU A 1 106 ? -14.693 -5.110 4.339 1.00 97.50 106 GLU A CA 1
ATOM 836 C C . GLU A 1 106 ? -15.167 -3.764 4.903 1.00 97.50 106 GLU A C 1
ATOM 838 O O . GLU A 1 106 ? -15.974 -3.693 5.830 1.00 97.50 106 GLU A O 1
ATOM 843 N N . ARG A 1 107 ? -14.740 -2.662 4.277 1.00 96.62 107 ARG A N 1
ATOM 844 C CA . ARG A 1 107 ? -15.165 -1.322 4.684 1.00 96.62 107 ARG A CA 1
ATOM 845 C C . ARG A 1 107 ? -16.670 -1.117 4.508 1.00 96.62 107 ARG A C 1
ATOM 847 O O . ARG A 1 107 ? -17.285 -0.486 5.363 1.00 96.62 107 ARG A O 1
ATOM 854 N N . LEU A 1 108 ? -17.264 -1.622 3.427 1.00 96.31 108 LEU A N 1
ATOM 855 C CA . LEU A 1 108 ? -18.709 -1.541 3.197 1.00 96.31 108 LEU A CA 1
ATOM 856 C C . LEU A 1 108 ? -19.498 -2.333 4.249 1.00 96.31 108 LEU A C 1
ATOM 858 O O . LEU A 1 108 ? -20.506 -1.820 4.737 1.00 96.31 108 LEU A O 1
ATOM 862 N N . VAL A 1 109 ? -19.021 -3.519 4.644 1.00 95.62 109 VAL A N 1
ATOM 863 C CA . VAL A 1 109 ? -19.619 -4.320 5.728 1.00 95.62 109 VAL A CA 1
ATOM 864 C C . VAL A 1 109 ? -19.611 -3.527 7.035 1.00 95.62 109 VAL A C 1
ATOM 866 O O . VAL A 1 109 ? -20.680 -3.248 7.583 1.00 95.62 109 VAL A O 1
ATOM 869 N N . CYS A 1 110 ? -18.444 -3.040 7.461 1.00 93.94 110 CYS A N 1
ATOM 870 C CA . CYS A 1 110 ? -18.306 -2.245 8.685 1.00 93.94 110 CYS A CA 1
ATOM 871 C C . CYS A 1 110 ? -19.183 -0.981 8.679 1.00 93.94 110 CYS A C 1
ATOM 873 O O . CYS A 1 110 ? -19.781 -0.614 9.694 1.00 93.94 110 CYS A O 1
ATOM 875 N N . LEU A 1 111 ? -19.291 -0.305 7.531 1.00 92.38 111 LEU A N 1
ATOM 876 C CA . LEU A 1 111 ? -20.153 0.867 7.395 1.00 92.38 111 LEU A CA 1
ATOM 877 C C . LEU A 1 111 ? -21.634 0.493 7.511 1.00 92.38 111 LEU A C 1
ATOM 879 O O . LEU A 1 111 ? -22.375 1.201 8.194 1.00 92.38 111 LEU A O 1
ATOM 883 N N . SER A 1 112 ? -22.061 -0.620 6.914 1.00 89.62 112 SER A N 1
ATOM 884 C CA . SER A 1 112 ? -23.451 -1.073 7.001 1.00 89.62 112 SER A CA 1
ATOM 885 C C . SER A 1 112 ? -23.866 -1.399 8.443 1.00 89.62 112 SER A C 1
ATOM 887 O O . SER A 1 112 ? -24.907 -0.924 8.896 1.00 89.62 112 SER A O 1
ATOM 889 N N . GLU A 1 113 ? -23.007 -2.067 9.216 1.00 78.00 113 GLU A N 1
ATOM 890 C CA . GLU A 1 113 ? -23.280 -2.426 10.616 1.00 78.00 113 GLU A CA 1
ATOM 891 C C . GLU A 1 113 ? -23.316 -1.197 11.540 1.00 78.00 113 GLU A C 1
ATOM 893 O O . GLU A 1 113 ? -24.178 -1.080 12.419 1.00 78.00 113 GLU A O 1
ATOM 898 N N . SER A 1 114 ? -22.442 -0.217 11.289 1.00 62.78 114 SER A N 1
ATOM 899 C CA . SER A 1 114 ? -22.375 1.025 12.072 1.00 62.78 114 SER A CA 1
ATOM 900 C C . SER A 1 114 ? -23.619 1.918 11.933 1.00 62.78 114 SER A C 1
ATOM 902 O O . SER A 1 114 ? -23.921 2.706 12.833 1.00 62.78 114 SER A O 1
ATOM 904 N N . THR A 1 115 ? -24.381 1.779 10.841 1.00 57.38 115 THR A N 1
ATOM 905 C CA . THR A 1 115 ? -25.641 2.523 10.645 1.00 57.38 115 THR A CA 1
ATOM 906 C C . THR A 1 115 ? -26.820 1.937 11.423 1.00 57.38 115 THR A C 1
ATOM 908 O O . THR A 1 115 ? -27.762 2.666 11.739 1.00 57.38 115 THR A O 1
ATOM 911 N N . THR A 1 116 ? -26.757 0.661 11.813 1.00 55.03 116 THR A N 1
ATOM 912 C CA . THR A 1 116 ? -27.821 -0.002 12.582 1.00 55.03 116 THR A CA 1
ATOM 913 C C . THR A 1 116 ? -27.701 0.160 14.101 1.00 55.03 116 THR A C 1
ATOM 915 O O . THR A 1 116 ? -28.694 -0.010 14.798 1.00 55.03 116 THR A O 1
ATOM 918 N N . SER A 1 117 ? -26.557 0.586 14.652 1.00 52.72 117 SER A N 1
ATOM 919 C CA . SER A 1 117 ? -26.351 0.642 16.115 1.00 52.72 117 SER A CA 1
ATOM 920 C C . SER A 1 117 ? -27.074 1.771 16.873 1.00 52.72 117 SER A C 1
ATOM 922 O O . SER A 1 117 ? -26.952 1.843 18.094 1.00 52.72 117 SER A O 1
ATOM 924 N N . LYS A 1 118 ? -27.838 2.658 16.215 1.00 53.16 118 LYS A N 1
ATOM 925 C CA . LYS A 1 118 ? -28.673 3.661 16.922 1.00 53.16 118 LYS A CA 1
ATOM 926 C C . LYS A 1 118 ? -30.142 3.268 17.079 1.00 53.16 118 LYS A C 1
ATOM 928 O O . 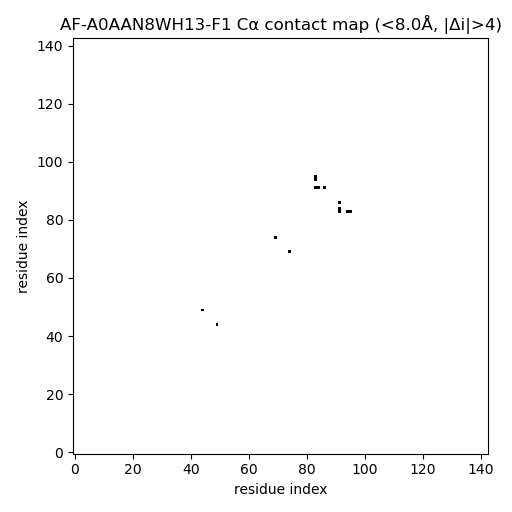LYS A 1 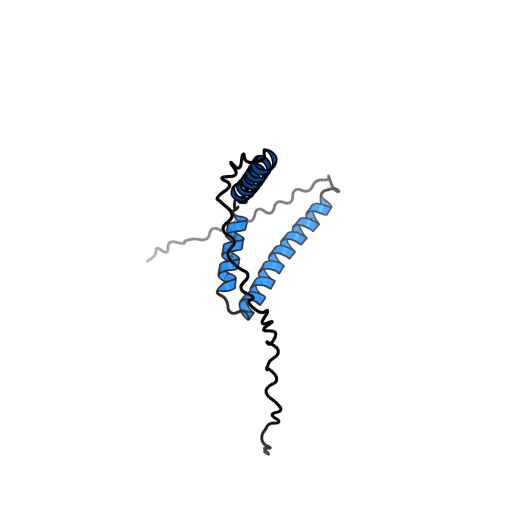118 ? -30.883 3.985 17.747 1.00 53.16 118 LYS A O 1
ATOM 933 N N . VAL A 1 119 ? -30.568 2.140 16.519 1.00 53.00 119 V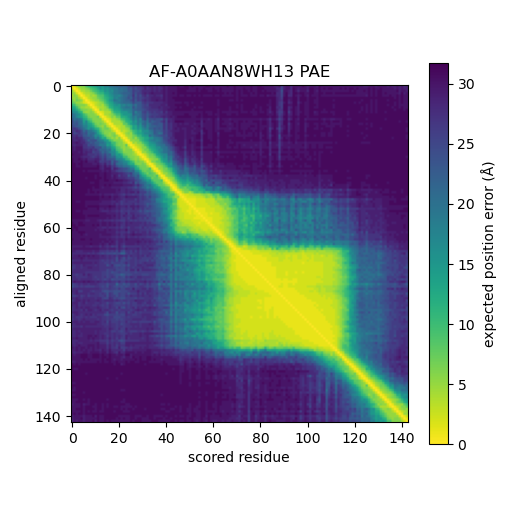AL A N 1
ATOM 934 C CA . VAL A 1 119 ? -31.921 1.612 16.711 1.00 53.00 119 VAL A CA 1
ATOM 935 C C . VAL A 1 119 ? -31.765 0.170 17.171 1.00 53.00 119 VAL A C 1
ATOM 937 O O . VAL A 1 119 ? -31.014 -0.579 16.570 1.00 53.00 119 VAL A O 1
ATOM 940 N N . LEU A 1 120 ? -32.488 -0.215 18.221 1.00 46.09 120 LEU A N 1
ATOM 941 C CA . LEU A 1 120 ? -32.478 -1.538 18.868 1.00 46.09 120 LEU A CA 1
ATOM 942 C C . LEU A 1 120 ? -31.477 -1.701 20.025 1.00 46.09 120 LEU A C 1
ATOM 944 O O . LEU A 1 120 ? -30.657 -2.610 20.080 1.00 46.09 120 LEU A O 1
ATOM 948 N N . SER A 1 121 ? -31.703 -0.901 21.069 1.00 51.28 121 SER A N 1
ATOM 949 C CA . SER A 1 121 ? -31.814 -1.505 22.399 1.00 51.28 121 SER A CA 1
ATOM 950 C C . SER A 1 121 ? -33.038 -2.428 22.386 1.00 51.28 121 SER A C 1
ATOM 952 O O . SER A 1 121 ? -34.156 -1.937 22.505 1.00 51.28 121 SER A O 1
ATOM 954 N N . PHE A 1 122 ? -32.840 -3.725 22.130 1.00 47.31 122 PHE A N 1
ATOM 955 C CA . PHE A 1 122 ? -33.613 -4.821 22.730 1.00 47.31 122 PHE A CA 1
ATOM 956 C C . PHE A 1 122 ? -32.979 -6.180 22.366 1.00 47.31 122 PHE A C 1
ATOM 958 O O . PHE A 1 122 ? -33.012 -6.607 21.219 1.00 47.31 122 PHE A O 1
ATOM 965 N N . ASN A 1 123 ? -32.381 -6.818 23.376 1.00 53.66 123 ASN A N 1
ATOM 966 C CA . ASN A 1 123 ? -32.026 -8.235 23.541 1.00 53.66 123 ASN A CA 1
ATOM 967 C C . ASN A 1 123 ? -31.972 -9.166 22.308 1.00 53.66 123 ASN A C 1
ATOM 969 O O . ASN A 1 123 ? -33.008 -9.652 21.861 1.00 53.66 123 ASN A O 1
ATOM 973 N N . ALA A 1 124 ? -30.763 -9.622 21.951 1.00 49.16 124 ALA A N 1
ATOM 974 C CA . ALA A 1 124 ? -30.520 -11.030 21.607 1.00 49.16 124 ALA A CA 1
ATOM 975 C C . ALA A 1 124 ? -29.026 -11.408 21.763 1.00 49.16 124 ALA A C 1
ATOM 977 O O . ALA A 1 124 ? -28.169 -10.744 21.178 1.00 49.16 124 ALA A O 1
ATOM 978 N N . PRO A 1 125 ? -28.688 -12.476 22.514 1.00 59.47 125 PRO A N 1
ATOM 979 C CA . PRO A 1 125 ? -27.354 -13.060 22.544 1.00 59.47 125 PRO A CA 1
ATOM 980 C C . PRO A 1 125 ? -27.242 -14.122 21.444 1.00 59.47 125 PRO A C 1
ATOM 982 O O . PRO A 1 125 ? -27.929 -15.140 21.474 1.00 59.47 125 PRO A O 1
ATOM 985 N N . CYS A 1 126 ? -26.364 -13.905 20.472 1.00 40.62 126 CYS A N 1
ATOM 986 C CA . CYS A 1 126 ? -26.080 -14.877 19.423 1.00 40.62 126 CYS A CA 1
ATOM 987 C C . CYS A 1 126 ? -24.562 -15.018 19.300 1.00 40.62 126 CYS A C 1
ATOM 989 O O . CYS A 1 126 ? -23.905 -14.326 18.527 1.00 40.62 126 CYS A O 1
ATOM 991 N N . GLY A 1 127 ? -24.007 -15.894 20.138 1.00 49.59 127 GLY A N 1
ATOM 992 C CA . GLY A 1 127 ? -22.627 -16.337 20.034 1.00 49.59 127 GLY A CA 1
ATOM 993 C C . GLY A 1 127 ? -22.431 -17.226 18.810 1.00 49.59 127 GLY A C 1
ATOM 994 O O . GLY A 1 127 ? -23.261 -18.072 18.489 1.00 49.59 127 GLY A O 1
ATOM 995 N N . SER A 1 128 ? -21.295 -17.066 18.147 1.00 43.97 128 SER A N 1
ATOM 996 C CA . SER A 1 128 ? -20.723 -18.099 17.288 1.00 43.97 128 SER A CA 1
ATOM 997 C C . SER A 1 128 ? -19.247 -18.209 17.628 1.00 43.97 128 SER A C 1
ATOM 999 O O . SER A 1 128 ? -18.380 -17.611 17.000 1.00 43.97 128 SER A O 1
ATOM 1001 N N . THR A 1 129 ? -18.977 -18.956 18.697 1.00 50.06 129 THR A N 1
ATOM 1002 C CA . THR A 1 129 ? -17.642 -19.459 19.007 1.00 50.06 129 THR A CA 1
ATOM 1003 C C . THR A 1 129 ? -17.311 -20.524 17.968 1.00 50.06 129 THR A C 1
ATOM 1005 O O . THR A 1 129 ? -17.855 -21.625 18.005 1.00 50.06 129 THR A O 1
ATOM 1008 N N . VAL A 1 130 ? -16.435 -20.191 17.024 1.00 52.09 130 VAL A N 1
ATOM 1009 C CA . VAL A 1 130 ? -15.838 -21.160 16.100 1.00 52.09 130 VAL A CA 1
ATOM 1010 C C . VAL A 1 130 ? -14.907 -22.062 16.915 1.00 52.09 130 VAL A C 1
ATOM 1012 O O . VAL A 1 130 ? -13.849 -21.628 17.370 1.00 52.09 130 VAL A O 1
ATOM 1015 N N . SER A 1 131 ? -15.313 -23.309 17.157 1.00 47.97 131 SER A N 1
ATOM 1016 C CA . SER A 1 131 ? -14.464 -24.324 17.779 1.00 47.97 131 SER A CA 1
ATOM 1017 C C . SER A 1 131 ? -13.522 -24.930 16.736 1.00 47.97 131 SER A C 1
ATOM 1019 O O . SER A 1 131 ? -13.943 -25.489 15.725 1.00 47.97 131 SER A O 1
ATOM 1021 N N . TYR A 1 132 ? -12.217 -24.821 16.987 1.00 47.00 132 TYR A N 1
ATOM 1022 C CA . TYR A 1 132 ? -11.190 -25.527 16.227 1.00 47.00 132 TYR A CA 1
ATOM 1023 C C . TYR A 1 132 ? -11.272 -27.027 16.526 1.00 47.00 132 TYR A C 1
ATOM 1025 O O . TYR A 1 132 ? -11.132 -27.453 17.674 1.00 47.00 132 TYR A O 1
ATOM 1033 N N . ILE A 1 133 ? -11.469 -27.836 15.486 1.00 53.59 133 ILE A N 1
ATOM 1034 C CA . ILE A 1 133 ? -11.352 -29.291 15.567 1.00 53.59 133 ILE A CA 1
ATOM 1035 C C . ILE A 1 133 ? -9.856 -29.618 15.605 1.00 53.59 133 ILE A C 1
ATOM 1037 O O . ILE A 1 133 ? -9.152 -29.523 14.602 1.00 53.59 133 ILE A O 1
ATOM 1041 N N . ASN A 1 134 ? -9.364 -29.961 16.792 1.00 46.44 134 ASN A N 1
ATOM 1042 C CA . ASN A 1 134 ? -8.024 -30.489 17.001 1.00 46.44 134 ASN A CA 1
ATOM 1043 C C . ASN A 1 134 ? -7.977 -31.939 16.486 1.00 46.44 134 ASN A C 1
ATOM 1045 O O . ASN A 1 134 ? -8.589 -32.825 17.082 1.00 46.44 134 ASN A O 1
ATOM 1049 N N . VAL A 1 135 ? -7.275 -32.182 15.378 1.00 52.62 135 VAL A N 1
ATOM 1050 C CA . VAL A 1 135 ? -7.001 -33.532 14.863 1.00 52.62 135 VAL A CA 1
ATOM 1051 C C . VAL A 1 135 ? -5.498 -33.771 14.781 1.00 52.62 135 VAL A C 1
ATOM 1053 O O . VAL A 1 135 ? -4.838 -33.249 13.887 1.00 52.62 135 VAL A O 1
ATOM 1056 N N . SER A 1 136 ? -4.968 -34.578 15.707 1.00 46.75 136 SER A N 1
ATOM 1057 C CA . SER A 1 136 ? -3.797 -35.473 15.557 1.00 46.75 136 SER A CA 1
ATOM 1058 C C . SER A 1 136 ? -3.454 -36.146 16.901 1.00 46.75 136 SER A C 1
ATOM 1060 O O . SER A 1 136 ? -3.719 -35.546 17.941 1.00 46.75 136 SER A O 1
ATOM 1062 N N . PRO A 1 137 ? -2.736 -37.288 16.947 1.00 53.44 137 PRO A N 1
ATOM 1063 C CA . PRO A 1 137 ? -2.610 -38.385 15.979 1.00 53.44 137 PRO A CA 1
ATOM 1064 C C . PRO A 1 137 ? -2.938 -39.761 16.622 1.00 53.44 137 PRO A C 1
ATOM 1066 O O . PRO A 1 137 ? -2.622 -40.011 17.785 1.00 53.44 137 PRO A O 1
ATOM 1069 N N . MET A 1 138 ? -3.525 -40.703 15.871 1.00 53.28 138 MET A N 1
ATOM 1070 C CA . MET A 1 138 ? -3.642 -42.093 16.341 1.00 53.28 138 MET A CA 1
ATOM 1071 C C . MET A 1 138 ? -2.301 -42.820 16.212 1.00 53.28 138 MET A C 1
ATOM 1073 O O . MET A 1 138 ? -1.731 -42.953 15.132 1.00 53.28 138 MET A O 1
ATOM 1077 N N . SER A 1 139 ? -1.820 -43.295 17.358 1.00 59.12 139 SER A N 1
ATOM 1078 C CA . SER A 1 139 ? -0.716 -44.235 17.504 1.00 59.12 139 SER A CA 1
ATOM 1079 C C . SER A 1 139 ? -1.153 -45.616 17.006 1.00 59.12 139 SER A C 1
ATOM 1081 O O . SER A 1 139 ? -2.015 -46.246 17.615 1.00 59.12 139 SER A O 1
ATOM 1083 N N . ASN A 1 140 ? -0.557 -46.101 15.916 1.00 56.59 140 ASN A N 1
ATOM 1084 C CA . ASN A 1 140 ? -0.709 -47.492 15.497 1.00 56.59 140 ASN A CA 1
ATOM 1085 C C . ASN A 1 140 ? 0.342 -48.352 16.215 1.00 56.59 140 ASN A C 1
ATOM 1087 O O . ASN A 1 140 ? 1.531 -48.285 15.905 1.00 56.59 140 ASN A O 1
ATOM 1091 N N . LYS A 1 141 ? -0.110 -49.170 17.170 1.00 52.12 141 LYS A N 1
ATOM 1092 C CA . LYS A 1 141 ? 0.619 -50.328 17.709 1.00 52.12 141 LYS A CA 1
ATOM 1093 C C . LYS A 1 141 ? -0.240 -51.580 17.538 1.00 52.12 141 LYS A C 1
ATOM 1095 O O . LYS A 1 141 ? -1.298 -51.656 18.157 1.00 52.12 141 LYS A O 1
ATOM 1100 N N . SER A 1 142 ? 0.241 -52.526 16.730 1.00 59.19 142 SER A N 1
ATOM 1101 C CA . SER A 1 142 ? -0.098 -53.968 16.627 1.00 59.19 142 SER A CA 1
ATOM 1102 C C . SER A 1 142 ? 0.247 -54.392 15.192 1.00 59.19 142 SER A C 1
ATOM 1104 O O . SER A 1 142 ? -0.144 -53.676 14.276 1.00 59.19 142 SER A O 1
ATOM 1106 N N . GLN A 1 143 ? 0.986 -55.454 14.879 1.00 48.91 143 GLN A N 1
ATOM 1107 C CA . GLN A 1 143 ? 1.453 -56.656 15.580 1.00 48.91 143 GLN A CA 1
ATOM 1108 C C . GLN A 1 143 ? 2.835 -57.034 15.031 1.00 48.91 143 GLN A C 1
ATOM 1110 O O . GLN A 1 143 ? 3.105 -56.680 13.861 1.00 48.91 143 GLN A O 1
#

Secondary structure (DSSP, 8-state):
----------------------------------------------HHHHHHHHHHHHHHHHHHH------HHHHHHHHHHHHHHHS-HHHHHHHHHHHHHHHHHHHHHHHHHHHHTTS------------------------

Solvent-accessible surface area (backbone atoms only — not comparable to full-atom values): 10002 Å² total; per-residue (Å²): 133,83,90,84,87,84,89,82,88,86,78,82,83,87,91,84,79,86,90,88,80,80,85,79,83,77,79,90,75,92,77,77,91,73,92,73,79,88,74,81,72,79,75,70,75,51,68,68,56,54,50,53,51,50,52,52,49,50,54,52,48,51,60,68,65,62,60,76,79,77,48,75,62,54,54,50,52,51,51,55,52,54,56,43,70,74,40,59,67,73,58,28,53,56,49,50,53,51,54,52,49,52,57,50,51,55,51,50,52,57,52,56,57,64,70,49,75,85,62,77,96,68,89,83,94,80,86,80,80,82,78,81,82,87,84,85,79,88,83,88,84,87,132

Mean predicted aligned error: 21.88 Å

Sequence (143 aa):
DASEDITPSETDANDLDAEFHSLRTSKLSPKKVSALASQKRKLNPDETYINNVNESLTNLQDISTNQKQEDEHDYFGKHIASQLRLLPTRNAIILQEKIQSLVTNERLVCLSESTTSKVLSFNAPCGSTVSYINVSPMSNKSQ